Protein AF-A0A971RLK1-F1 (afdb_monomer)

Nearest PDB structures (foldseek):
  3coz-assembly1_B  TM=5.414E-01  e=9.578E+00  unclassified
  4mcj-assembly5_I  TM=2.728E-01  e=2.894E+00  Parabacteroides distasonis ATCC 8503
  4mcj-assembly1_A  TM=2.729E-01  e=7.341E+00  Parabacteroides distasonis ATCC 8503

Foldseek 3Di:
DDDDDPDADPPVQADEDEAEDLCQPDPCVLVVLVVQVPDRSYDYPYYAQDAPDPPVHPCSSVSSVVNSVVSVVVVVD

Radius of gyration: 14.43 Å; Cα contacts (8 Å, |Δi|>4): 94; chains: 1; bounding box: 32×26×38 Å

Sequence (77 aa):
MLLPFSFTVPEEKKIRLVINTDAKNEADDQYAIVHALLTQKFCVKGVIAAHFGEARTKTSMEESFAEIQRVLGMIST

Solvent-accessible surface area (backbone atoms only — not comparable to full-atom values): 4702 Å² total; per-residue (Å²): 134,84,79,82,70,98,70,80,71,57,73,93,68,44,41,83,36,73,48,76,40,38,38,59,75,58,83,60,45,59,54,51,53,52,52,48,74,70,33,79,46,45,46,75,76,50,77,42,54,29,63,73,60,62,91,89,40,92,52,33,32,60,46,6,40,54,40,49,52,53,55,55,56,66,73,76,111

Structure (mmCIF, N/CA/C/O backbone):
data_AF-A0A971RLK1-F1
#
_entry.id   AF-A0A971RLK1-F1
#
loop_
_atom_site.group_PDB
_atom_site.id
_atom_site.type_symbol
_atom_site.label_atom_id
_atom_site.label_alt_id
_atom_site.label_comp_id
_atom_site.label_asym_id
_atom_site.label_entity_id
_atom_site.label_seq_id
_atom_site.pdbx_PDB_ins_code
_atom_site.Cartn_x
_atom_site.Cartn_y
_atom_site.Cartn_z
_atom_site.occupancy
_atom_site.B_iso_or_equiv
_atom_site.auth_seq_id
_atom_site.auth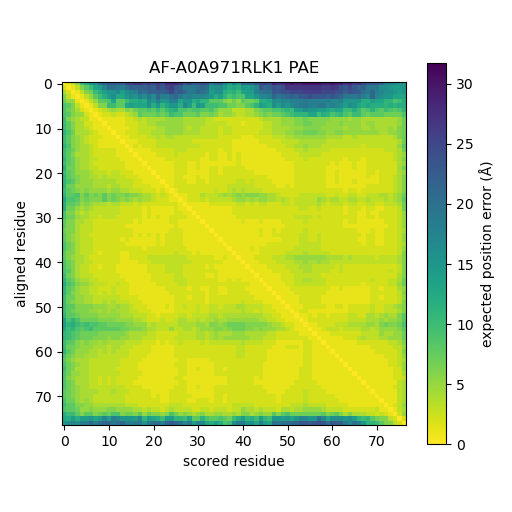_comp_id
_atom_site.auth_asym_id
_atom_site.auth_atom_id
_atom_site.pdbx_PDB_model_num
ATOM 1 N N . MET A 1 1 ? -13.787 -16.306 7.189 1.00 47.25 1 MET A N 1
ATOM 2 C CA . MET A 1 1 ? -14.554 -15.427 8.103 1.00 47.25 1 MET A CA 1
ATOM 3 C C . MET A 1 1 ? -13.607 -14.939 9.192 1.00 47.25 1 MET A C 1
ATOM 5 O O . MET A 1 1 ? -13.141 -15.762 9.969 1.00 47.25 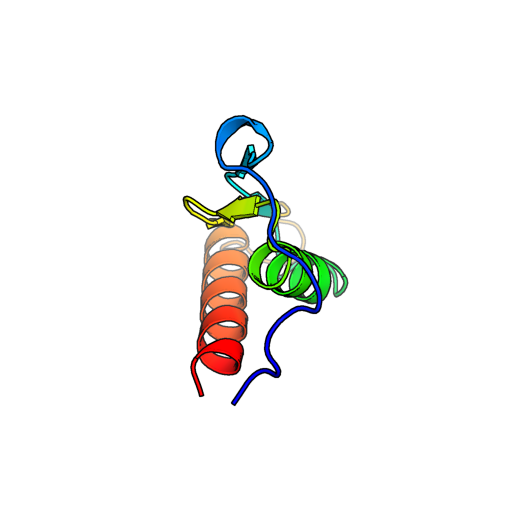1 MET A O 1
ATOM 9 N N . LEU A 1 2 ? -13.236 -13.654 9.190 1.00 59.66 2 LEU A N 1
ATOM 10 C CA . LEU A 1 2 ? -12.362 -13.084 10.225 1.00 59.66 2 LEU A CA 1
ATOM 11 C C . LEU A 1 2 ? -13.095 -13.084 11.575 1.00 59.66 2 LEU A C 1
ATOM 13 O O . LEU A 1 2 ? -14.283 -12.763 11.630 1.00 59.66 2 LEU A O 1
ATOM 17 N N . LEU A 1 3 ? -12.401 -13.472 12.647 1.00 62.25 3 LEU A N 1
ATOM 18 C CA . LEU A 1 3 ? -12.944 -13.415 14.004 1.00 62.25 3 LEU A CA 1
ATOM 19 C C . LEU A 1 3 ? -13.221 -11.951 14.395 1.00 62.25 3 LEU A C 1
ATOM 21 O O . LEU A 1 3 ? -12.428 -11.074 14.041 1.00 62.25 3 LEU A O 1
ATOM 25 N N . PRO A 1 4 ? -14.313 -11.664 15.123 1.00 72.06 4 PRO A N 1
ATOM 26 C CA . PRO A 1 4 ? -14.590 -10.314 15.596 1.00 72.06 4 PRO A CA 1
ATOM 27 C C . PRO A 1 4 ? -13.489 -9.847 16.556 1.00 72.06 4 PRO A C 1
ATOM 29 O O . PRO A 1 4 ? -13.067 -10.590 17.444 1.00 72.06 4 PRO A O 1
ATOM 32 N N . PHE A 1 5 ? -13.023 -8.608 16.374 1.00 75.56 5 PHE A N 1
ATOM 33 C CA . PHE A 1 5 ? -12.049 -7.991 17.273 1.00 75.56 5 PHE A CA 1
ATOM 34 C C . PHE A 1 5 ? -12.612 -7.901 18.697 1.00 75.56 5 PHE A C 1
ATOM 36 O O . PHE A 1 5 ? -13.795 -7.626 18.893 1.00 75.56 5 PHE A O 1
ATOM 43 N N . SER A 1 6 ? -11.752 -8.090 19.700 1.00 84.56 6 SER A N 1
ATOM 44 C CA . SER A 1 6 ? -12.127 -8.024 21.121 1.00 84.56 6 SER A CA 1
ATOM 45 C C . SER A 1 6 ? -12.456 -6.610 21.612 1.00 84.56 6 SER A C 1
ATOM 47 O O . SER A 1 6 ? -12.890 -6.440 22.749 1.00 84.56 6 SER A O 1
ATOM 49 N N . PHE A 1 7 ? -12.249 -5.590 20.776 1.00 86.94 7 PHE A N 1
ATOM 50 C CA . PHE A 1 7 ? -12.523 -4.195 21.089 1.00 86.94 7 PHE A CA 1
ATOM 51 C C . PHE A 1 7 ? -12.922 -3.407 19.836 1.00 86.94 7 PHE A C 1
ATOM 53 O O . PHE A 1 7 ? -12.783 -3.869 18.702 1.00 86.94 7 PHE A O 1
ATOM 60 N N . THR A 1 8 ? -13.421 -2.190 20.050 1.00 90.19 8 THR A N 1
ATOM 61 C CA . THR A 1 8 ? -13.725 -1.234 18.982 1.00 90.19 8 THR A CA 1
ATOM 62 C C . THR A 1 8 ? -12.932 0.050 19.142 1.00 90.19 8 THR A C 1
ATOM 64 O O . THR A 1 8 ? -12.806 0.567 20.249 1.00 90.19 8 THR A O 1
ATOM 67 N N . VAL A 1 9 ? -12.421 0.586 18.033 1.00 93.56 9 VAL A N 1
ATOM 68 C CA . VAL A 1 9 ? -11.734 1.885 18.016 1.00 93.56 9 VAL A CA 1
ATOM 69 C C . VAL A 1 9 ? -12.775 3.003 17.864 1.00 93.56 9 VAL A C 1
ATOM 71 O O . VAL A 1 9 ? -13.507 2.976 16.869 1.00 93.56 9 VAL A O 1
ATOM 74 N N . PRO A 1 10 ? -12.848 3.977 18.798 1.00 95.75 10 PRO A N 1
ATOM 75 C CA . PRO A 1 10 ? -13.709 5.151 18.651 1.00 95.75 10 PRO A CA 1
ATOM 76 C C . PRO A 1 10 ? -13.422 5.897 17.346 1.00 95.75 10 PRO A C 1
ATOM 78 O O . PRO A 1 10 ? -12.271 5.958 16.906 1.00 95.75 10 PRO A O 1
ATOM 81 N N . GLU A 1 11 ? -14.451 6.460 16.716 1.00 94.56 11 GLU A N 1
ATOM 82 C CA . GLU A 1 11 ? -14.334 7.047 15.375 1.00 94.56 11 GLU A CA 1
ATOM 83 C C . GLU A 1 11 ? -13.321 8.199 15.340 1.00 94.56 11 GLU A C 1
ATOM 85 O O . GLU A 1 11 ? -12.472 8.265 14.455 1.00 94.56 11 GLU A O 1
ATOM 90 N N . GLU A 1 12 ? -13.308 9.037 16.374 1.00 96.50 12 GLU A N 1
ATOM 91 C CA . GLU A 1 12 ? -12.373 10.147 16.560 1.00 96.50 12 GLU A CA 1
ATOM 92 C C . GLU A 1 12 ? -10.912 9.708 16.769 1.00 96.50 12 GLU A C 1
ATOM 94 O O . GLU A 1 12 ? -9.999 10.534 16.749 1.00 96.50 12 GLU A O 1
ATOM 99 N N . LYS A 1 13 ? -10.673 8.409 16.987 1.00 95.94 13 LYS A N 1
ATOM 100 C CA . LYS A 1 13 ? -9.337 7.808 17.102 1.00 95.94 13 LYS A CA 1
ATOM 101 C C . LYS A 1 13 ? -8.911 7.055 15.842 1.00 95.94 13 LYS A C 1
ATOM 103 O O . LYS A 1 13 ? -7.763 6.597 15.792 1.00 95.94 13 LYS A O 1
ATOM 108 N N . LYS A 1 14 ? -9.789 6.923 14.842 1.00 96.94 14 LYS A N 1
ATOM 109 C CA . LYS A 1 14 ? -9.438 6.324 13.553 1.00 96.94 14 LYS A CA 1
ATOM 110 C C . LYS A 1 14 ? -8.628 7.294 12.703 1.00 96.94 14 LYS A C 1
ATOM 112 O O . LYS A 1 14 ? -8.816 8.506 12.735 1.00 96.94 14 LYS A O 1
ATOM 117 N N . ILE A 1 15 ? -7.718 6.737 11.916 1.00 98.00 15 ILE A N 1
ATOM 118 C CA . ILE A 1 15 ? -6.813 7.483 11.045 1.00 98.00 15 ILE A CA 1
ATOM 119 C C . ILE A 1 15 ? -7.196 7.193 9.600 1.00 98.00 15 ILE A C 1
ATOM 121 O O . ILE A 1 15 ? -7.230 6.038 9.178 1.00 98.00 15 ILE A O 1
ATOM 125 N N . ARG A 1 16 ? -7.464 8.243 8.822 1.00 97.94 16 ARG A N 1
ATOM 126 C CA . ARG A 1 16 ? -7.606 8.130 7.367 1.00 97.94 16 ARG A CA 1
ATOM 127 C C . ARG A 1 16 ? -6.221 7.933 6.763 1.00 97.94 16 ARG A C 1
ATOM 129 O O . ARG A 1 16 ? -5.374 8.808 6.912 1.00 97.94 16 ARG A O 1
ATOM 136 N N . LEU A 1 17 ? -6.009 6.807 6.091 1.00 97.94 17 LEU A N 1
ATOM 137 C CA . LEU A 1 17 ? -4.697 6.408 5.590 1.00 97.94 17 LEU A CA 1
ATOM 138 C C . LEU A 1 17 ? -4.716 6.272 4.065 1.00 97.94 17 LEU A C 1
ATOM 140 O O . LEU A 1 17 ? -5.622 5.655 3.508 1.00 97.94 17 LEU A O 1
ATOM 144 N N . VAL A 1 18 ? -3.705 6.827 3.403 1.00 98.25 18 VAL A N 1
ATOM 145 C CA . VAL A 1 18 ? -3.351 6.516 2.012 1.00 98.25 18 VAL A CA 1
ATOM 146 C C . VAL A 1 18 ? -1.971 5.880 2.052 1.00 98.25 18 VAL A C 1
ATOM 148 O O . VAL A 1 18 ? -1.081 6.408 2.715 1.00 98.25 18 VAL A O 1
ATOM 151 N N . ILE A 1 19 ? -1.810 4.743 1.384 1.00 98.31 19 ILE A N 1
ATOM 152 C CA . ILE A 1 19 ? -0.547 4.001 1.345 1.00 98.31 19 ILE A CA 1
ATOM 153 C C . ILE A 1 19 ? 0.108 4.277 -0.007 1.00 98.31 19 ILE A C 1
ATOM 155 O O . ILE A 1 19 ? -0.545 4.114 -1.031 1.00 98.31 19 ILE A O 1
ATOM 159 N N . ASN A 1 20 ? 1.369 4.696 -0.020 1.00 98.38 20 ASN A N 1
ATOM 160 C CA . ASN A 1 20 ? 2.176 4.831 -1.232 1.00 98.38 20 ASN A CA 1
ATOM 161 C C . ASN A 1 20 ? 3.362 3.877 -1.107 1.00 98.38 20 ASN A C 1
ATOM 163 O O . ASN A 1 20 ? 4.138 4.023 -0.167 1.00 98.38 20 ASN A O 1
ATOM 167 N N . THR A 1 21 ? 3.452 2.894 -1.997 1.00 98.25 21 THR A N 1
ATOM 168 C CA . THR A 1 21 ? 4.359 1.747 -1.844 1.00 98.25 21 THR A CA 1
ATOM 169 C C . THR A 1 21 ? 4.827 1.249 -3.203 1.00 98.25 21 THR A C 1
ATOM 171 O O . THR A 1 21 ? 4.058 1.193 -4.168 1.00 98.25 21 THR A O 1
ATOM 174 N N . ASP A 1 22 ? 6.096 0.884 -3.280 1.00 97.88 22 ASP A N 1
ATOM 175 C CA . ASP A 1 22 ? 6.739 0.217 -4.399 1.00 97.88 22 ASP A CA 1
ATOM 176 C C . ASP A 1 22 ? 6.671 -1.305 -4.235 1.00 97.88 22 ASP A C 1
ATOM 178 O O . ASP A 1 22 ? 7.671 -1.996 -4.357 1.00 97.88 22 ASP A O 1
ATOM 182 N N . ALA A 1 23 ? 5.458 -1.826 -4.027 1.00 97.50 23 ALA A N 1
ATOM 183 C CA . ALA A 1 23 ? 5.174 -3.182 -3.548 1.00 97.50 23 ALA A CA 1
ATOM 184 C C . ALA A 1 23 ? 5.870 -4.354 -4.266 1.00 97.50 23 ALA A C 1
ATOM 186 O O . ALA A 1 23 ? 5.854 -5.475 -3.760 1.00 97.50 23 ALA A O 1
ATOM 187 N N . LYS A 1 24 ? 6.426 -4.139 -5.465 1.00 97.12 24 LYS A N 1
ATOM 188 C CA . LYS A 1 24 ? 7.160 -5.159 -6.222 1.00 97.12 24 LYS A CA 1
ATOM 189 C C . LYS A 1 24 ? 8.687 -5.095 -6.054 1.00 97.12 24 LYS A C 1
ATOM 191 O O . LYS A 1 24 ? 9.395 -5.976 -6.555 1.00 97.12 24 LYS A O 1
ATOM 196 N N . ASN A 1 25 ? 9.201 -4.082 -5.369 1.00 96.81 25 ASN A N 1
ATOM 197 C CA . ASN A 1 25 ? 10.626 -3.876 -5.182 1.00 96.81 25 ASN A CA 1
ATOM 198 C C . ASN A 1 25 ? 11.208 -4.847 -4.145 1.00 96.81 25 ASN A C 1
ATOM 200 O O . ASN A 1 25 ? 12.146 -5.585 -4.480 1.00 96.81 25 ASN A O 1
ATOM 204 N N . GLU A 1 26 ? 10.593 -4.897 -2.957 1.00 94.31 26 GLU A N 1
ATOM 205 C CA . GLU A 1 26 ? 10.916 -5.785 -1.837 1.00 94.31 26 GLU A CA 1
ATOM 206 C C . GLU A 1 26 ? 9.727 -6.692 -1.432 1.00 94.31 26 GLU A C 1
ATOM 208 O O . GLU A 1 26 ? 8.702 -6.752 -2.110 1.00 94.31 26 GLU A O 1
ATOM 213 N N . ALA A 1 27 ? 9.914 -7.507 -0.387 1.00 90.69 27 ALA A N 1
ATOM 214 C CA . ALA A 1 27 ? 8.958 -8.536 0.045 1.00 90.69 27 ALA A CA 1
ATOM 215 C C . ALA A 1 27 ? 8.141 -8.153 1.297 1.00 90.69 27 ALA A C 1
ATOM 217 O O . ALA A 1 27 ? 7.276 -8.915 1.733 1.00 90.69 27 ALA A O 1
ATOM 218 N N . ASP A 1 28 ? 8.450 -7.027 1.934 1.00 96.88 28 ASP A N 1
ATOM 219 C CA . ASP A 1 28 ? 7.822 -6.563 3.171 1.00 96.88 28 ASP A CA 1
ATOM 220 C C . ASP A 1 28 ? 6.579 -5.695 2.929 1.00 96.88 28 ASP A C 1
ATOM 222 O O . ASP A 1 28 ? 5.640 -5.739 3.732 1.00 96.88 28 ASP A O 1
ATOM 226 N N . ASP A 1 29 ? 6.500 -4.993 1.797 1.00 97.50 29 ASP A N 1
ATOM 227 C CA . ASP A 1 29 ? 5.347 -4.166 1.424 1.00 97.50 29 ASP A CA 1
ATOM 228 C C . ASP A 1 29 ? 4.028 -4.942 1.398 1.00 97.50 29 ASP A C 1
ATOM 230 O O . ASP A 1 29 ? 2.995 -4.444 1.855 1.00 97.50 29 ASP A O 1
ATOM 234 N N . GLN A 1 30 ? 4.038 -6.188 0.911 1.00 96.19 30 GLN A N 1
ATOM 235 C CA . GLN A 1 30 ? 2.843 -7.033 0.877 1.00 96.19 30 GLN A CA 1
ATOM 236 C C . GLN A 1 30 ? 2.280 -7.226 2.290 1.00 96.19 30 GLN A C 1
ATOM 238 O O . GLN A 1 30 ? 1.069 -7.116 2.504 1.00 96.19 30 GLN A O 1
ATOM 243 N N . TYR A 1 31 ? 3.155 -7.460 3.272 1.00 95.88 31 TYR A N 1
ATOM 244 C CA . TYR A 1 31 ? 2.759 -7.585 4.672 1.00 95.88 31 TYR A CA 1
ATOM 245 C C . TYR A 1 31 ? 2.290 -6.250 5.244 1.00 95.88 31 TYR A C 1
ATOM 247 O O . TYR A 1 31 ? 1.297 -6.233 5.971 1.00 95.88 31 TYR A O 1
ATOM 255 N N . ALA A 1 32 ? 2.940 -5.136 4.899 1.00 97.12 32 ALA A N 1
ATOM 256 C CA . ALA A 1 32 ? 2.531 -3.806 5.344 1.00 97.12 32 ALA A CA 1
ATOM 257 C C . ALA A 1 32 ? 1.123 -3.436 4.841 1.00 97.12 32 ALA A C 1
ATOM 259 O O . ALA A 1 32 ? 0.298 -2.960 5.626 1.00 97.12 32 ALA A O 1
ATOM 260 N N . ILE A 1 33 ? 0.809 -3.723 3.570 1.00 97.06 33 ILE A N 1
ATOM 261 C CA . ILE A 1 33 ? -0.524 -3.519 2.980 1.00 97.06 33 ILE A CA 1
ATOM 262 C C . ILE A 1 33 ? -1.572 -4.344 3.734 1.00 97.06 33 ILE A C 1
ATOM 264 O O . ILE A 1 33 ? -2.573 -3.795 4.199 1.00 97.06 33 ILE A O 1
ATOM 268 N N . VAL A 1 34 ? -1.343 -5.652 3.897 1.00 95.88 34 VAL A N 1
ATOM 269 C CA . VAL A 1 34 ? -2.274 -6.550 4.604 1.00 95.88 34 VAL A CA 1
ATOM 270 C C . VAL A 1 34 ? -2.464 -6.096 6.051 1.00 95.88 34 VAL A C 1
ATOM 272 O O . VAL A 1 34 ? -3.592 -5.989 6.531 1.00 95.88 34 VAL A O 1
ATOM 275 N N . HIS A 1 35 ? -1.372 -5.782 6.748 1.00 95.50 35 HIS A N 1
ATOM 276 C CA . HIS A 1 35 ? -1.414 -5.337 8.134 1.00 95.50 35 HIS A CA 1
ATOM 277 C C . HIS A 1 35 ? -2.207 -4.036 8.283 1.00 95.50 35 HIS A C 1
ATOM 279 O O . HIS A 1 35 ? -3.036 -3.917 9.188 1.00 95.50 35 HIS A O 1
ATOM 285 N N . ALA A 1 36 ? -2.020 -3.081 7.369 1.00 96.62 36 ALA A N 1
ATOM 286 C CA . ALA A 1 36 ? -2.775 -1.838 7.371 1.00 96.62 36 ALA A CA 1
ATOM 287 C C . ALA A 1 36 ? -4.278 -2.072 7.141 1.00 96.62 36 ALA A C 1
ATOM 289 O O . ALA A 1 36 ? -5.095 -1.470 7.837 1.00 96.62 36 ALA A O 1
ATOM 290 N N . LEU A 1 37 ? -4.646 -2.970 6.222 1.00 94.81 37 LEU A N 1
ATOM 291 C CA . LEU A 1 37 ? -6.043 -3.313 5.926 1.00 94.81 37 LEU A CA 1
ATOM 292 C C . LEU A 1 37 ? -6.741 -4.044 7.080 1.00 94.81 37 LEU A C 1
ATOM 294 O O . LEU A 1 37 ? -7.936 -3.854 7.292 1.00 94.81 37 LEU A O 1
ATOM 298 N N . LEU A 1 38 ? -6.003 -4.852 7.844 1.00 92.56 38 LEU A N 1
ATOM 299 C CA . LEU A 1 38 ? -6.525 -5.568 9.012 1.00 92.56 38 LEU A CA 1
ATOM 300 C C . LEU A 1 38 ? -6.522 -4.718 10.294 1.00 92.56 38 LEU A C 1
ATOM 302 O O . LEU A 1 38 ? -7.108 -5.112 11.302 1.00 92.56 38 LEU A O 1
ATOM 306 N N . THR A 1 39 ? -5.883 -3.547 10.284 1.00 93.56 39 THR A N 1
ATOM 307 C CA . THR A 1 39 ? -5.790 -2.677 11.460 1.00 93.56 39 THR A CA 1
ATOM 308 C C . THR A 1 39 ? -7.060 -1.847 11.629 1.00 93.56 39 THR A C 1
ATOM 310 O O . THR A 1 39 ? -7.294 -0.880 10.912 1.00 93.56 39 THR A O 1
ATOM 313 N N . GLN A 1 40 ? -7.843 -2.140 12.669 1.00 9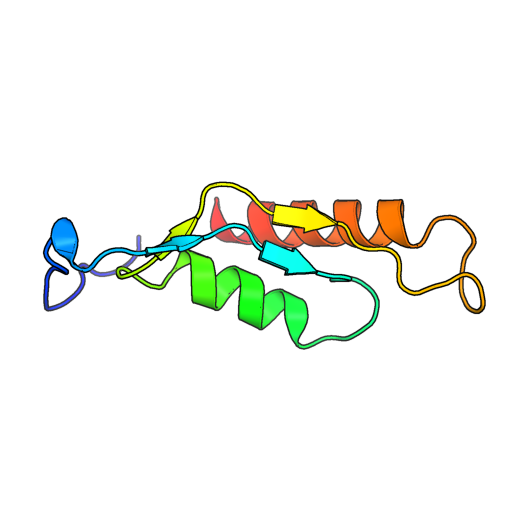2.88 40 GLN A N 1
ATOM 314 C CA . GLN A 1 40 ? -9.122 -1.471 12.956 1.00 92.88 40 GLN A CA 1
ATOM 315 C C . GLN A 1 40 ? -9.024 0.055 13.157 1.00 92.88 40 GLN A C 1
ATOM 317 O O . GLN A 1 40 ? -10.003 0.782 12.977 1.00 92.88 40 GLN A O 1
ATOM 322 N N . LYS A 1 41 ? -7.843 0.557 13.541 1.00 95.94 41 LYS A N 1
ATOM 323 C CA . LYS A 1 41 ? -7.579 1.994 13.687 1.00 95.94 41 LYS A CA 1
ATOM 324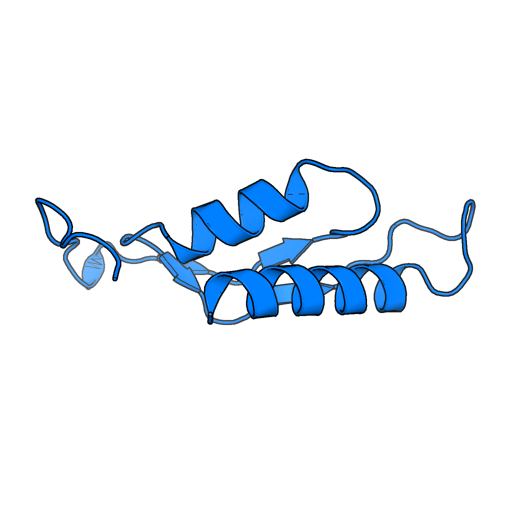 C C . LYS A 1 41 ? -7.479 2.710 12.338 1.00 95.94 41 LYS A C 1
ATOM 326 O O . LYS A 1 41 ? -7.642 3.928 12.292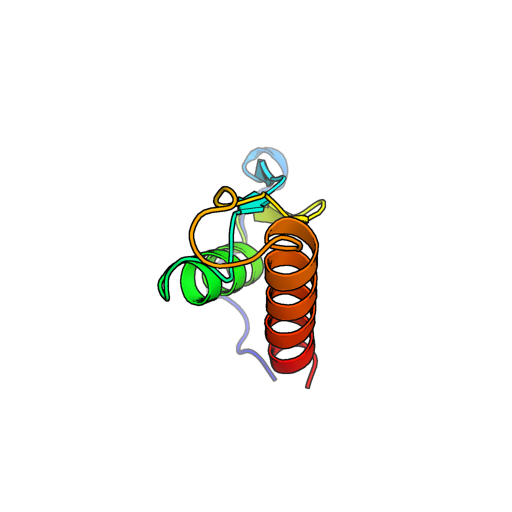 1.00 95.94 41 LYS A O 1
ATOM 331 N N . PHE A 1 42 ? -7.196 1.998 11.251 1.00 97.06 42 PHE A N 1
ATOM 332 C CA . PHE A 1 42 ? -6.972 2.600 9.946 1.00 97.06 42 PHE A CA 1
ATOM 333 C C . PHE A 1 42 ? -8.224 2.531 9.081 1.00 97.06 42 PHE A C 1
ATOM 335 O O . PHE A 1 42 ? -8.840 1.490 8.885 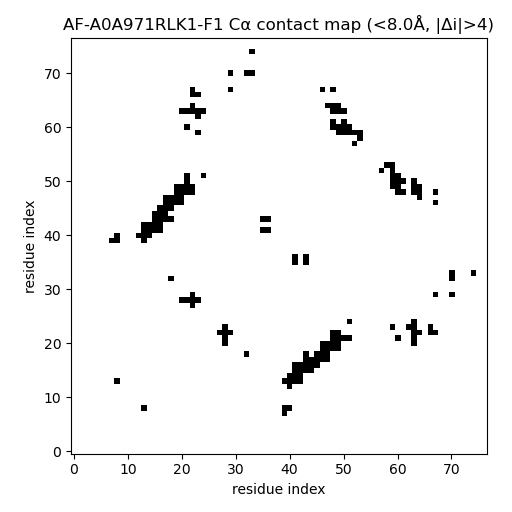1.00 97.06 42 PHE A O 1
ATOM 342 N N . CYS A 1 43 ? -8.583 3.680 8.525 1.00 96.56 43 CYS A N 1
ATOM 343 C CA . CYS A 1 43 ? -9.551 3.801 7.454 1.00 96.56 43 CYS A CA 1
ATOM 344 C C . CYS A 1 43 ? -8.771 4.018 6.156 1.00 96.56 43 CYS A C 1
ATOM 346 O O . CYS A 1 43 ? -8.510 5.162 5.764 1.00 96.56 43 CYS A O 1
ATOM 348 N N . VAL A 1 44 ? -8.349 2.917 5.531 1.00 96.88 44 VAL A N 1
ATOM 349 C CA . VAL A 1 44 ? -7.581 2.946 4.280 1.00 96.88 44 VAL A CA 1
ATOM 350 C C . VAL A 1 44 ? -8.464 3.506 3.165 1.00 96.88 44 VAL A C 1
ATOM 352 O O . VAL A 1 44 ? -9.545 2.990 2.888 1.00 96.88 44 VAL A O 1
ATOM 355 N N . LYS A 1 45 ? -8.029 4.612 2.560 1.00 98.00 45 LYS A N 1
ATOM 356 C CA . LYS A 1 45 ? -8.743 5.317 1.485 1.00 98.00 45 LYS A CA 1
ATOM 357 C C . LYS A 1 45 ? -8.235 4.959 0.093 1.00 98.00 45 LYS A C 1
ATOM 359 O O . LYS A 1 45 ? -8.939 5.216 -0.876 1.00 98.00 45 LYS A O 1
ATOM 364 N N . GLY A 1 46 ? -7.047 4.373 0.000 1.00 96.62 46 GLY A N 1
ATOM 365 C CA . GLY A 1 46 ? -6.459 3.921 -1.251 1.00 96.62 46 GLY A CA 1
ATOM 366 C C . GLY A 1 46 ? -5.010 3.484 -1.070 1.00 96.62 46 GLY A C 1
ATOM 367 O O . GLY A 1 46 ? -4.373 3.808 -0.062 1.00 96.62 46 GLY A O 1
ATOM 368 N N . VAL A 1 47 ? -4.515 2.761 -2.069 1.00 98.06 47 VAL A N 1
ATOM 369 C CA . VAL A 1 47 ? -3.113 2.361 -2.206 1.00 98.06 47 VAL A CA 1
ATOM 370 C C . VAL A 1 47 ? -2.623 2.878 -3.557 1.00 98.06 47 VAL A C 1
ATOM 372 O O . VAL A 1 47 ? -3.302 2.697 -4.567 1.00 98.06 47 VAL A O 1
ATOM 375 N N . ILE A 1 48 ? -1.482 3.556 -3.561 1.00 98.50 48 ILE A N 1
ATOM 376 C CA . ILE A 1 48 ? -0.836 4.151 -4.729 1.00 98.50 48 ILE A CA 1
ATOM 377 C C . ILE A 1 48 ? 0.426 3.343 -5.021 1.00 98.50 48 ILE A C 1
ATOM 379 O O . ILE A 1 48 ? 1.228 3.091 -4.121 1.00 98.50 48 ILE A O 1
ATOM 383 N N . ALA A 1 49 ? 0.582 2.942 -6.281 1.00 98.38 49 ALA A N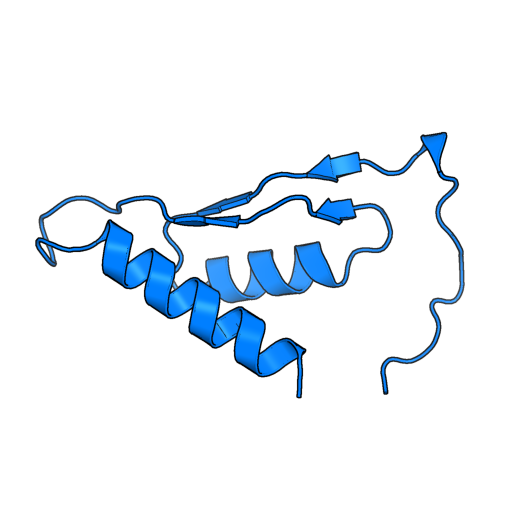 1
ATOM 384 C CA . ALA A 1 49 ? 1.769 2.254 -6.759 1.00 98.38 49 ALA A CA 1
ATOM 385 C C . ALA A 1 49 ? 2.903 3.259 -7.000 1.00 98.38 49 ALA A C 1
ATOM 387 O O . ALA A 1 49 ? 2.766 4.160 -7.830 1.00 98.38 49 ALA A O 1
ATOM 388 N N . ALA A 1 50 ? 4.019 3.094 -6.296 1.00 98.19 50 ALA A N 1
ATOM 389 C CA . ALA A 1 50 ? 5.234 3.866 -6.510 1.00 98.19 50 ALA A CA 1
ATOM 390 C C . ALA A 1 50 ? 6.190 3.145 -7.477 1.00 98.19 50 ALA A C 1
ATOM 392 O O . ALA A 1 50 ? 6.191 1.915 -7.590 1.00 98.19 50 ALA A O 1
ATOM 393 N N . HIS A 1 51 ? 7.015 3.925 -8.179 1.00 97.25 51 HIS A N 1
ATOM 394 C CA . HIS A 1 51 ? 8.118 3.399 -8.981 1.00 97.25 51 HIS A CA 1
ATOM 395 C C . HIS A 1 51 ? 9.328 3.089 -8.086 1.00 97.25 51 HIS A C 1
ATOM 397 O O . HIS A 1 51 ? 9.621 3.845 -7.165 1.00 97.25 51 HIS A O 1
ATOM 403 N N . PHE A 1 52 ? 10.094 2.050 -8.423 1.00 97.12 52 PHE A N 1
ATOM 404 C CA . PHE A 1 52 ? 11.365 1.696 -7.760 1.00 97.12 52 PHE A CA 1
ATOM 405 C C . PHE A 1 52 ? 12.580 1.899 -8.681 1.00 97.12 52 PHE A C 1
ATOM 407 O O . PHE A 1 52 ? 13.602 1.215 -8.618 1.00 97.12 52 PHE A O 1
ATOM 414 N N . GLY A 1 53 ? 12.452 2.869 -9.587 1.00 96.62 53 GLY A N 1
ATOM 415 C CA . GLY A 1 53 ? 13.485 3.230 -10.554 1.00 96.62 53 GLY A CA 1
ATOM 416 C C . GLY A 1 53 ? 13.489 2.329 -11.786 1.00 96.62 53 GLY A C 1
ATOM 417 O O . GLY A 1 53 ? 12.547 1.574 -12.027 1.00 96.62 53 GLY A O 1
ATOM 418 N N . GLU A 1 54 ? 14.547 2.451 -12.591 1.00 96.69 54 GLU A N 1
ATOM 419 C CA . GLU A 1 54 ? 14.608 1.854 -13.933 1.00 96.69 54 GLU A CA 1
ATOM 420 C C . GLU A 1 54 ? 15.728 0.819 -14.127 1.00 96.69 54 GLU A C 1
ATOM 422 O O . GLU A 1 54 ? 15.945 0.328 -15.236 1.00 96.69 54 GLU A O 1
ATOM 427 N N . ALA A 1 55 ? 16.481 0.503 -13.070 1.00 95.62 55 ALA A N 1
ATOM 428 C CA . ALA A 1 55 ? 17.647 -0.375 -13.172 1.00 95.62 55 ALA A CA 1
ATOM 429 C C . ALA A 1 55 ? 17.268 -1.835 -13.486 1.00 95.62 55 ALA A C 1
ATOM 431 O O . ALA A 1 55 ? 18.015 -2.533 -14.166 1.00 95.62 55 ALA A O 1
ATOM 432 N N . ARG A 1 56 ? 16.111 -2.292 -12.987 1.00 94.00 56 ARG A N 1
ATOM 433 C CA . ARG A 1 56 ? 15.611 -3.671 -13.141 1.00 94.00 56 ARG A CA 1
ATOM 434 C C . ARG A 1 56 ? 14.570 -3.812 -14.257 1.00 94.00 56 ARG A C 1
ATOM 436 O O . ARG A 1 56 ? 14.480 -4.867 -14.872 1.00 94.00 56 ARG A O 1
ATOM 443 N N . THR A 1 57 ? 13.778 -2.770 -14.495 1.00 96.25 57 THR A N 1
ATOM 444 C CA . THR A 1 57 ? 12.623 -2.765 -15.405 1.00 96.25 57 THR A CA 1
ATOM 445 C C . THR A 1 57 ? 12.300 -1.334 -15.838 1.00 96.25 57 THR A C 1
ATOM 447 O O . THR A 1 57 ? 12.701 -0.391 -15.165 1.00 96.25 57 THR A O 1
ATOM 450 N N . LYS A 1 58 ? 11.565 -1.155 -16.941 1.00 97.81 58 LYS A N 1
ATOM 451 C CA . LYS A 1 58 ? 11.050 0.155 -17.388 1.00 97.81 58 LYS A CA 1
ATOM 452 C C . LYS A 1 58 ? 9.612 0.431 -16.951 1.00 97.81 58 LYS A C 1
ATOM 454 O O . LYS A 1 58 ? 9.127 1.534 -17.159 1.00 97.81 58 LYS A O 1
ATOM 459 N N . THR A 1 59 ? 8.956 -0.552 -16.343 1.00 98.00 59 THR A N 1
ATOM 460 C CA . THR A 1 59 ? 7.539 -0.503 -15.959 1.00 98.00 59 THR A CA 1
ATOM 461 C C . THR A 1 59 ? 7.371 -0.747 -14.461 1.00 98.00 59 THR A C 1
ATOM 463 O O . THR A 1 59 ? 6.483 -1.476 -14.028 1.00 98.00 59 THR A O 1
ATOM 466 N N . SER A 1 60 ? 8.289 -0.211 -13.646 1.00 97.88 60 SER A N 1
ATOM 467 C CA . SER A 1 60 ? 8.347 -0.510 -12.207 1.00 97.88 60 SER A CA 1
ATOM 468 C C . SER A 1 60 ? 7.089 -0.065 -11.465 1.00 97.88 60 SER A C 1
ATOM 470 O O . SER A 1 60 ? 6.612 -0.770 -10.582 1.00 97.88 60 SER A O 1
ATOM 472 N N . MET A 1 61 ? 6.495 1.064 -11.850 1.00 98.06 61 MET A N 1
ATOM 473 C CA . MET A 1 61 ? 5.228 1.502 -11.268 1.00 98.06 61 MET A CA 1
ATOM 474 C C . MET A 1 61 ? 4.077 0.547 -11.628 1.00 98.06 61 MET A C 1
ATOM 476 O O . MET A 1 61 ? 3.280 0.195 -10.758 1.00 98.06 61 MET A O 1
ATOM 480 N N . GLU A 1 62 ? 3.983 0.090 -12.882 1.00 98.56 62 GLU A N 1
ATOM 481 C CA . GLU A 1 62 ? 2.960 -0.869 -13.321 1.00 98.56 62 GLU A CA 1
ATOM 482 C C . GLU A 1 62 ? 3.130 -2.225 -12.631 1.00 98.56 62 GLU A C 1
ATOM 484 O O . GLU A 1 62 ? 2.146 -2.864 -12.259 1.00 98.56 62 GLU A O 1
ATOM 489 N N . GLU A 1 63 ? 4.374 -2.648 -12.415 1.00 98.38 63 GLU A N 1
ATOM 490 C CA . GLU A 1 63 ? 4.713 -3.848 -11.656 1.00 98.38 63 GLU A CA 1
ATOM 491 C C . GLU A 1 63 ? 4.269 -3.744 -10.190 1.00 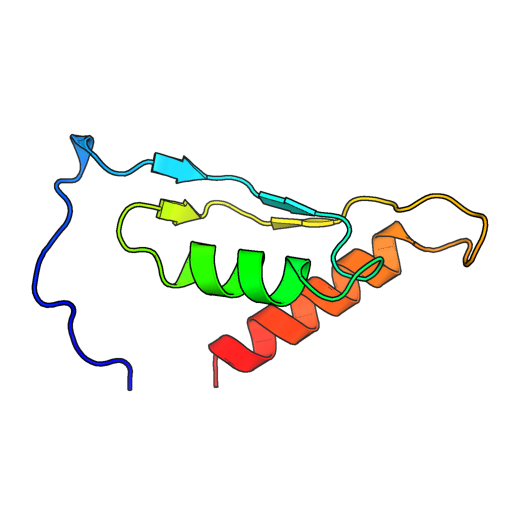98.38 63 GLU A C 1
ATOM 493 O O . GLU A 1 63 ? 3.621 -4.666 -9.688 1.00 98.38 63 GLU A O 1
ATOM 498 N N . SER A 1 64 ? 4.525 -2.611 -9.524 1.00 98.31 64 SER A N 1
ATOM 499 C CA . SER A 1 64 ? 3.997 -2.331 -8.179 1.00 98.31 64 SER A CA 1
ATOM 500 C C . SER A 1 64 ? 2.466 -2.346 -8.161 1.00 98.31 64 SER A C 1
ATOM 502 O O . SER A 1 64 ? 1.862 -2.920 -7.256 1.00 98.31 64 SER A O 1
ATOM 504 N N . PHE A 1 65 ? 1.812 -1.770 -9.174 1.00 98.44 65 PHE A N 1
ATOM 505 C CA . PHE A 1 65 ? 0.351 -1.782 -9.283 1.00 98.44 65 PHE A CA 1
ATOM 506 C C . PHE A 1 65 ? -0.204 -3.206 -9.415 1.00 98.44 65 PHE A C 1
ATOM 508 O O . PHE A 1 65 ? -1.148 -3.568 -8.710 1.00 98.44 65 PHE A O 1
ATOM 515 N N . ALA A 1 66 ? 0.394 -4.030 -10.278 1.00 98.38 66 ALA A N 1
ATOM 516 C CA . ALA A 1 66 ? -0.001 -5.424 -10.458 1.00 98.38 66 ALA A CA 1
ATOM 517 C C . ALA A 1 66 ? 0.178 -6.242 -9.168 1.00 98.38 66 ALA A C 1
ATOM 519 O O . ALA A 1 66 ? -0.684 -7.056 -8.826 1.00 98.38 66 ALA A O 1
ATOM 520 N N . GLU A 1 67 ? 1.257 -5.997 -8.424 1.00 97.81 67 GLU A N 1
ATOM 521 C CA . GLU A 1 67 ? 1.503 -6.644 -7.135 1.00 97.81 67 GLU A CA 1
ATOM 522 C C . GLU A 1 67 ? 0.469 -6.225 -6.078 1.00 97.81 67 GLU A C 1
ATOM 524 O O . GLU A 1 67 ? -0.105 -7.087 -5.412 1.00 97.81 67 GLU A O 1
ATOM 529 N N . ILE A 1 68 ? 0.129 -4.932 -5.984 1.00 98.00 68 ILE A N 1
ATOM 530 C CA . ILE A 1 68 ? -0.952 -4.446 -5.107 1.00 98.00 68 ILE A CA 1
ATOM 531 C C . ILE A 1 68 ? -2.274 -5.150 -5.441 1.00 98.00 68 ILE A C 1
ATOM 533 O O . ILE A 1 68 ? -2.943 -5.658 -4.540 1.00 98.00 68 ILE A O 1
ATOM 537 N N . GLN A 1 69 ? -2.651 -5.231 -6.722 1.00 97.56 69 GLN A N 1
ATOM 538 C CA . GLN A 1 69 ? -3.873 -5.928 -7.146 1.00 97.56 69 GLN A CA 1
ATOM 539 C C . GLN A 1 69 ? -3.855 -7.409 -6.747 1.00 97.56 69 GLN A C 1
ATOM 541 O O . GLN A 1 69 ? -4.860 -7.931 -6.260 1.00 97.56 69 GLN A O 1
ATOM 546 N N . ARG A 1 70 ? -2.705 -8.079 -6.892 1.00 96.88 70 ARG A N 1
ATOM 547 C CA . ARG A 1 70 ? -2.523 -9.475 -6.476 1.00 96.88 70 ARG A CA 1
ATOM 548 C C . ARG A 1 70 ? -2.750 -9.646 -4.974 1.00 96.88 70 ARG A C 1
ATOM 550 O O . ARG A 1 70 ? -3.496 -10.541 -4.581 1.00 96.88 70 ARG A O 1
ATOM 557 N N . VAL A 1 71 ? -2.151 -8.791 -4.143 1.00 95.81 71 VAL A N 1
ATOM 558 C CA . VAL A 1 71 ? -2.323 -8.818 -2.680 1.00 95.81 71 VAL A CA 1
ATOM 559 C C . VAL A 1 71 ? -3.782 -8.588 -2.288 1.00 95.81 71 VAL A C 1
ATOM 561 O O . VAL A 1 71 ? -4.342 -9.375 -1.526 1.00 95.81 71 VAL A O 1
ATOM 564 N N . LEU A 1 72 ? -4.429 -7.560 -2.844 1.00 94.88 72 LEU A N 1
ATOM 565 C CA . LEU A 1 72 ? -5.834 -7.248 -2.555 1.00 94.88 72 LEU A CA 1
ATOM 566 C C . LEU A 1 72 ? -6.789 -8.379 -2.973 1.00 94.88 72 LEU A C 1
ATOM 568 O O . LEU A 1 72 ? -7.761 -8.660 -2.264 1.00 94.88 72 LEU A O 1
ATOM 572 N N . GLY A 1 73 ? -6.494 -9.061 -4.084 1.00 95.44 73 GLY A N 1
ATOM 573 C CA . GLY A 1 73 ? -7.246 -10.230 -4.543 1.00 95.44 73 GLY A CA 1
ATOM 574 C C . GLY A 1 73 ? -7.189 -11.408 -3.565 1.00 95.44 73 GLY A C 1
ATOM 575 O O . GLY A 1 73 ? -8.196 -12.083 -3.364 1.00 95.44 73 GLY A O 1
ATOM 576 N N . MET A 1 74 ? -6.051 -11.618 -2.893 1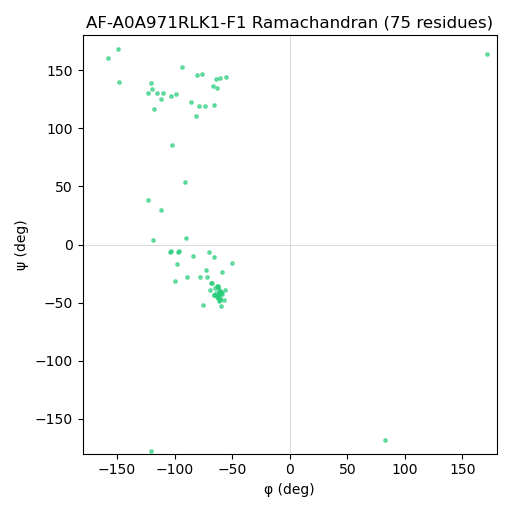.00 91.56 74 MET A N 1
ATOM 577 C CA . MET A 1 74 ? -5.896 -12.688 -1.897 1.00 91.56 74 MET A CA 1
ATOM 578 C C . MET A 1 74 ? -6.667 -12.426 -0.595 1.00 91.56 74 MET A C 1
ATOM 580 O O . MET A 1 74 ? -7.063 -13.377 0.069 1.00 91.56 74 MET A O 1
ATOM 584 N N . ILE A 1 75 ? -6.893 -11.162 -0.222 1.00 84.62 75 ILE A N 1
ATOM 585 C CA . ILE A 1 75 ? -7.629 -10.795 1.006 1.00 84.62 75 ILE A CA 1
ATOM 586 C C . ILE A 1 75 ? -9.147 -10.943 0.824 1.00 84.62 75 ILE A C 1
ATOM 588 O O . ILE A 1 75 ? -9.872 -11.156 1.793 1.00 84.62 75 ILE A O 1
ATOM 592 N N . SER A 1 76 ? -9.630 -10.802 -0.411 1.00 66.88 76 SER A N 1
ATOM 593 C CA . SER A 1 76 ? -11.065 -10.756 -0.724 1.00 66.88 76 SER A CA 1
ATOM 594 C C . SER A 1 76 ? -11.686 -12.133 -1.014 1.00 66.88 76 SER A C 1
ATOM 596 O O . SER A 1 76 ? -12.855 -12.189 -1.395 1.00 66.88 76 SER A O 1
ATOM 598 N N . THR A 1 77 ? -10.923 -13.220 -0.853 1.00 47.06 77 THR A N 1
ATOM 599 C CA . THR A 1 77 ? -11.364 -14.616 -1.051 1.00 47.06 77 THR A CA 1
ATOM 600 C C . THR A 1 77 ? -11.599 -15.296 0.296 1.00 47.06 77 THR A C 1
ATOM 602 O O . THR A 1 77 ? -12.607 -16.026 0.427 1.00 47.06 77 THR A O 1
#

Mean predicted aligned error: 4.18 Å

Secondary structure (DSSP, 8-state):
-PPPPSS---GGG-EEEEEEE-TTSSSSHHHHHHHHHH-TTEEEEEEEEPP--SSS-S-HHHHHHHHHHHHHHHHT-

pLDDT: mean 92.9, std 10.77, range [47.06, 98.56]